Protein AF-C0ELZ6-F1 (afdb_monomer)

Foldseek 3Di:
DKAKAKDWAFVVNPLGQWIKIWIWIDDPNDIDTDDIDIQGQPDSVCSVVSVVVSVVVRVVVRVVVVVVVVVD

Sequence (72 aa):
MSICFYTITPQPEQNPVAYILRLFSDKDGYSKLINTRAFHVTNPQNPKATEETASLYGDLCVADFINQEENA

Organism: NCBI:txid546264

Solvent-accessible surface area (backbone atoms only — not comparable to full-atom values): 4135 Å² total; per-residue (Å²): 126,73,47,63,50,66,51,76,42,56,42,49,80,72,84,46,54,25,32,39,36,38,32,35,42,33,47,96,91,44,78,39,82,75,48,77,48,80,35,67,42,87,44,86,93,49,45,62,62,38,46,53,52,49,49,55,51,45,54,52,51,36,53,52,52,52,58,52,61,77,75,107

Mean predicted aligned error: 3.77 Å

Secondary structure (DSSP, 8-state):
--EEEEEEEEESSSS-SEEEEEEEEEETTEEEEEEEEEEE-S-TT-HHHHHHHHHHHHHHHHHHHHHHHHT-

Nearest PDB structures (foldseek):
  2j4r-assembly2_B  TM=7.821E-01  e=2.182E-01  Aquifex aeolicus
  4ckp-assembly1_B  TM=4.247E-01  e=2.033E+00  Leishmania major
  4ckp-assembly1_E  TM=4.268E-01  e=3.499E+00  Leishmania major
  8pel-assembly1_C  TM=4.037E-01  e=1.914E+00  Thermochaetoides thermophila DSM 1495
  1std-assembly1_A  TM=5.200E-01  e=6.023E+00  Pyricularia grisea

Radius of gyration: 13.82 Å; Cα contacts (8 Å, |Δi|>4): 111; chains: 1; bounding box: 29×21×42 Å

pLDDT: mean 92.75, std 8.45, range [58.16, 98.56]

Structure (mmCIF, N/CA/C/O backbone):
data_AF-C0ELZ6-F1
#
_entry.id   AF-C0ELZ6-F1
#
loop_
_atom_site.group_PDB
_atom_site.id
_atom_site.type_symbol
_atom_site.label_atom_id
_atom_site.label_alt_id
_atom_site.label_comp_id
_atom_site.label_asym_id
_atom_site.label_entity_id
_atom_site.label_seq_id
_atom_site.pdbx_PDB_ins_code
_atom_site.Cartn_x
_atom_site.Cartn_y
_atom_site.Cartn_z
_atom_site.occupancy
_atom_site.B_iso_or_equiv
_atom_site.auth_seq_id
_atom_site.auth_comp_id
_atom_site.auth_asym_id
_atom_site.auth_atom_id
_atom_site.pdbx_PDB_model_num
ATOM 1 N N . MET A 1 1 ? 15.157 -3.244 -17.244 1.00 66.19 1 MET A N 1
ATOM 2 C CA . MET A 1 1 ? 14.430 -3.995 -16.203 1.00 66.19 1 MET A CA 1
ATOM 3 C C . MET A 1 1 ? 13.685 -2.964 -15.386 1.00 66.19 1 MET A C 1
ATOM 5 O O . MET A 1 1 ? 14.346 -2.066 -14.874 1.00 66.19 1 MET A O 1
ATOM 9 N N . SER A 1 2 ? 12.355 -2.995 -15.391 1.00 78.50 2 SER A N 1
ATOM 10 C CA . SER A 1 2 ? 11.562 -2.099 -14.551 1.00 78.50 2 SER A CA 1
ATOM 11 C C . SER A 1 2 ? 11.370 -2.763 -13.189 1.00 78.50 2 SER A C 1
ATOM 13 O O . SER A 1 2 ? 11.194 -3.977 -13.11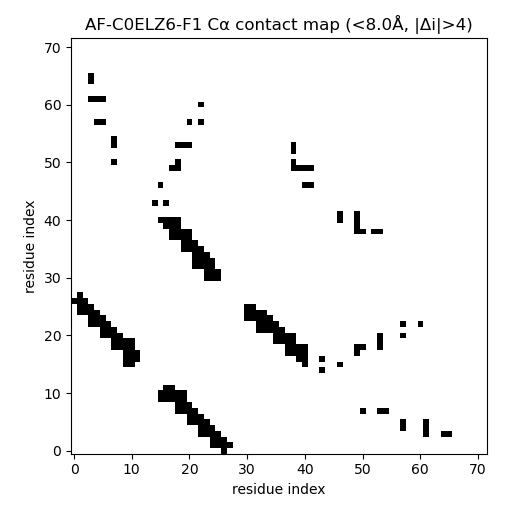8 1.00 78.50 2 SER A O 1
ATOM 15 N N . ILE A 1 3 ? 11.446 -2.000 -12.104 1.00 88.50 3 ILE A N 1
ATOM 16 C CA . ILE A 1 3 ? 11.134 -2.492 -10.756 1.00 88.50 3 ILE A CA 1
ATOM 17 C C . ILE A 1 3 ? 9.791 -1.891 -10.357 1.00 88.50 3 ILE A C 1
ATOM 19 O O . ILE A 1 3 ? 9.588 -0.689 -10.501 1.00 88.50 3 ILE A O 1
ATOM 23 N N . CYS A 1 4 ? 8.873 -2.708 -9.850 1.00 93.69 4 CYS A N 1
ATOM 24 C CA . CYS A 1 4 ? 7.621 -2.239 -9.265 1.00 93.69 4 CYS A CA 1
ATOM 25 C C . CYS A 1 4 ? 7.641 -2.512 -7.761 1.00 93.69 4 CYS A C 1
ATOM 27 O O . CYS A 1 4 ? 7.952 -3.624 -7.338 1.00 93.69 4 CYS A O 1
ATOM 29 N N . PHE A 1 5 ? 7.342 -1.500 -6.951 1.00 95.31 5 PHE A N 1
ATOM 30 C CA . PHE A 1 5 ? 7.308 -1.623 -5.493 1.00 95.31 5 PHE A CA 1
ATOM 31 C C . PHE A 1 5 ? 6.279 -0.673 -4.890 1.00 95.31 5 PHE A C 1
ATOM 33 O O . PHE A 1 5 ? 5.818 0.267 -5.539 1.00 95.31 5 PHE A O 1
ATOM 40 N N . TYR A 1 6 ? 5.921 -0.897 -3.629 1.00 97.88 6 TYR A N 1
ATOM 41 C CA . TYR A 1 6 ? 4.993 -0.033 -2.913 1.00 97.88 6 TYR A CA 1
ATOM 42 C C . TYR A 1 6 ? 5.533 0.382 -1.546 1.00 97.88 6 TYR A C 1
ATOM 44 O O . TYR A 1 6 ? 6.413 -0.255 -0.972 1.00 97.88 6 TYR A O 1
ATOM 52 N N . THR A 1 7 ? 4.978 1.469 -1.019 1.00 97.94 7 THR A N 1
ATOM 53 C CA . THR A 1 7 ? 5.152 1.887 0.372 1.00 97.94 7 THR A CA 1
ATOM 54 C C . THR A 1 7 ? 3.797 2.009 1.046 1.00 97.94 7 THR A C 1
ATOM 56 O O . THR A 1 7 ? 2.794 2.300 0.391 1.00 97.94 7 THR A O 1
ATOM 59 N N . ILE A 1 8 ? 3.767 1.793 2.360 1.00 98.38 8 ILE A N 1
ATOM 60 C CA . ILE A 1 8 ? 2.587 1.988 3.200 1.00 98.38 8 ILE A CA 1
ATOM 61 C C . ILE A 1 8 ? 2.965 2.968 4.299 1.00 98.38 8 ILE A C 1
ATOM 63 O O . ILE A 1 8 ? 3.965 2.782 4.987 1.00 98.38 8 ILE A O 1
ATOM 67 N N . THR A 1 9 ? 2.183 4.032 4.450 1.00 98.06 9 THR A N 1
ATOM 68 C CA . THR A 1 9 ? 2.397 5.034 5.498 1.00 98.06 9 THR A CA 1
ATOM 69 C C . THR A 1 9 ? 1.139 5.164 6.355 1.00 98.06 9 THR A C 1
ATOM 71 O O . THR A 1 9 ? 0.067 5.407 5.792 1.00 98.06 9 THR A O 1
ATOM 74 N N . PRO A 1 10 ? 1.228 5.031 7.689 1.00 97.62 10 PRO A N 1
ATOM 75 C CA . PRO A 1 10 ? 0.113 5.352 8.575 1.00 97.62 10 PRO A CA 1
ATOM 76 C C . PRO A 1 10 ? -0.222 6.850 8.507 1.00 97.62 10 PRO A C 1
ATOM 78 O O . PRO A 1 10 ? 0.674 7.693 8.446 1.00 97.62 10 PRO A O 1
ATOM 81 N N . GLN A 1 11 ? -1.511 7.190 8.525 1.00 96.62 11 GLN A N 1
ATOM 82 C CA . GLN A 1 11 ? -1.988 8.571 8.543 1.00 96.62 11 GLN A CA 1
ATOM 83 C C . GLN A 1 11 ? -3.100 8.743 9.595 1.00 96.62 11 GLN A C 1
ATOM 85 O O . GLN A 1 11 ? -4.199 8.211 9.407 1.00 96.62 11 GLN A O 1
ATOM 90 N N . PRO A 1 12 ? -2.867 9.513 10.676 1.00 95.38 12 PRO A N 1
ATOM 91 C CA . PRO A 1 12 ? -1.561 9.999 11.147 1.00 95.38 12 PRO A CA 1
ATOM 92 C C . PRO A 1 12 ? -0.643 8.853 11.616 1.00 95.38 12 PRO A C 1
ATOM 94 O O . PRO A 1 12 ? -1.079 7.714 11.741 1.00 95.38 12 PRO A O 1
ATOM 97 N N . GLU A 1 13 ? 0.628 9.159 11.890 1.00 93.38 13 GLU A N 1
ATOM 98 C CA . GLU A 1 13 ? 1.622 8.161 12.320 1.00 93.38 13 GLU A CA 1
ATOM 99 C C . GLU A 1 13 ? 1.258 7.491 13.657 1.00 93.38 13 GLU A C 1
ATOM 101 O O . GLU A 1 13 ? 1.434 6.287 13.827 1.00 93.38 13 GLU A O 1
ATOM 106 N N . GLN A 1 14 ? 0.688 8.258 14.590 1.00 92.50 14 GLN A N 1
ATOM 107 C CA . GLN A 1 14 ? 0.177 7.755 15.865 1.00 92.50 14 GLN A CA 1
ATOM 108 C C . GLN A 1 14 ? -1.345 7.661 15.825 1.00 92.50 14 GLN A C 1
ATOM 110 O O . GLN A 1 14 ? -2.004 8.649 15.517 1.00 92.50 14 GLN A O 1
ATOM 115 N N . ASN A 1 15 ? -1.900 6.510 16.215 1.00 91.88 15 ASN A N 1
ATOM 116 C CA . ASN A 1 15 ? -3.337 6.221 16.123 1.00 91.88 15 ASN A CA 1
ATOM 117 C C . ASN A 1 15 ? -3.868 6.427 14.689 1.00 91.88 15 ASN A C 1
ATOM 119 O O . ASN A 1 15 ? -4.700 7.310 14.457 1.00 91.88 15 ASN A O 1
ATOM 123 N N . PRO A 1 16 ? -3.362 5.649 13.712 1.00 96.06 16 PRO A N 1
ATOM 124 C CA . PRO A 1 16 ? -3.725 5.826 12.314 1.00 96.06 16 PRO A CA 1
ATOM 125 C C . PRO A 1 16 ? -5.229 5.666 12.106 1.00 96.06 16 PRO A C 1
ATOM 127 O O . PRO A 1 16 ? -5.845 4.715 12.587 1.00 96.06 16 PRO A O 1
ATOM 130 N N . VAL A 1 17 ? -5.808 6.582 11.330 1.00 96.94 17 VAL A N 1
ATOM 131 C CA . VAL A 1 17 ? -7.184 6.464 10.819 1.00 96.94 17 VAL A CA 1
ATOM 132 C C . VAL A 1 17 ? -7.202 5.849 9.422 1.00 96.94 17 VAL A C 1
ATOM 134 O O . VAL A 1 17 ? -8.242 5.397 8.944 1.00 96.94 17 VAL A O 1
ATOM 137 N N . ALA A 1 18 ? -6.044 5.811 8.764 1.00 97.94 18 ALA A N 1
ATOM 138 C CA . ALA A 1 18 ? -5.844 5.150 7.492 1.00 97.94 18 ALA A CA 1
ATOM 139 C C . ALA A 1 18 ? -4.390 4.706 7.311 1.00 97.94 18 ALA A C 1
ATOM 141 O O . ALA A 1 18 ? -3.474 5.269 7.909 1.00 97.94 18 ALA A O 1
ATOM 142 N N . TYR A 1 19 ? -4.190 3.758 6.405 1.00 98.38 19 TYR A N 1
ATOM 143 C CA . TYR A 1 19 ? -2.896 3.424 5.825 1.00 98.38 19 TYR A CA 1
ATOM 144 C C . TYR A 1 19 ? -2.902 3.824 4.351 1.00 98.38 19 TYR A C 1
ATOM 146 O O . TYR A 1 19 ? -3.782 3.424 3.586 1.00 98.38 19 TYR A O 1
ATOM 154 N N . ILE A 1 20 ? -1.947 4.661 3.956 1.00 98.44 20 ILE A N 1
ATOM 155 C CA . ILE A 1 20 ? -1.820 5.168 2.591 1.00 98.44 20 ILE A CA 1
ATOM 156 C C . ILE A 1 20 ? -0.799 4.315 1.856 1.00 98.44 20 ILE A C 1
ATOM 158 O O . ILE A 1 20 ? 0.394 4.383 2.151 1.00 98.44 20 ILE A O 1
ATOM 162 N N . LEU A 1 21 ? -1.272 3.540 0.888 1.00 98.56 21 LEU A N 1
ATOM 163 C CA . LEU A 1 21 ? -0.437 2.774 -0.020 1.00 98.56 21 LEU A CA 1
ATOM 164 C C . LEU A 1 21 ? -0.085 3.613 -1.248 1.00 98.56 21 LEU A C 1
ATOM 166 O O . LEU A 1 21 ? -0.966 4.211 -1.871 1.00 98.56 21 LEU A O 1
ATOM 170 N N . ARG A 1 22 ? 1.193 3.627 -1.624 1.00 98.38 22 ARG A N 1
ATOM 171 C CA . ARG A 1 22 ? 1.704 4.263 -2.845 1.00 98.38 22 ARG A CA 1
ATOM 172 C C . ARG A 1 22 ? 2.480 3.239 -3.659 1.00 98.38 22 ARG A C 1
ATOM 174 O O . ARG A 1 22 ? 3.381 2.614 -3.117 1.00 98.38 22 ARG A O 1
ATOM 181 N N . LEU A 1 23 ? 2.130 3.078 -4.931 1.00 97.56 23 LEU A N 1
ATOM 182 C CA . LEU A 1 23 ? 2.772 2.148 -5.864 1.00 97.56 23 LEU A CA 1
ATOM 183 C C . LEU A 1 23 ? 3.677 2.918 -6.826 1.00 97.56 23 LEU A C 1
ATOM 185 O O . LEU A 1 23 ? 3.242 3.923 -7.392 1.00 97.56 23 LEU A O 1
ATOM 189 N N . PHE A 1 24 ? 4.890 2.429 -7.048 1.00 96.50 24 PHE A N 1
ATOM 190 C CA . PHE A 1 24 ? 5.914 3.062 -7.870 1.00 96.50 24 PHE A CA 1
ATOM 191 C C . PHE A 1 24 ? 6.436 2.105 -8.942 1.00 96.50 24 PHE A C 1
ATOM 193 O O . PHE A 1 24 ? 6.558 0.907 -8.696 1.00 96.50 24 PHE A O 1
ATOM 200 N N . SER A 1 25 ? 6.777 2.651 -10.112 1.00 94.06 25 SER A N 1
ATOM 201 C CA . SER A 1 25 ? 7.611 1.981 -11.116 1.00 94.06 25 SER A CA 1
ATOM 202 C C . SER A 1 25 ? 8.936 2.719 -11.233 1.00 94.06 25 SER A C 1
ATOM 204 O O . SER A 1 25 ? 8.933 3.921 -11.522 1.00 94.06 25 SER A O 1
ATOM 206 N N . ASP A 1 26 ? 10.033 1.991 -11.101 1.00 92.81 26 ASP A N 1
ATOM 207 C CA . ASP A 1 26 ? 11.386 2.471 -11.338 1.00 92.81 26 ASP A CA 1
ATOM 208 C C . ASP A 1 26 ? 11.892 1.959 -12.675 1.00 92.81 26 ASP A C 1
ATOM 210 O O . ASP A 1 26 ? 12.030 0.753 -12.887 1.00 92.81 26 ASP A O 1
ATOM 214 N N . LYS A 1 27 ? 12.222 2.894 -13.564 1.00 89.56 27 LYS A N 1
ATOM 215 C CA . LYS A 1 27 ? 12.842 2.596 -14.852 1.00 89.56 27 LYS A CA 1
ATOM 216 C C . LYS A 1 27 ? 13.976 3.576 -15.109 1.00 89.56 27 LYS A C 1
ATOM 218 O O . LYS A 1 27 ? 13.789 4.785 -15.010 1.00 89.56 27 LYS A O 1
ATOM 223 N N . ASP A 1 28 ? 15.159 3.041 -15.405 1.00 88.44 28 ASP A N 1
ATOM 224 C CA . ASP A 1 28 ? 16.361 3.813 -15.753 1.00 88.44 28 ASP A CA 1
ATOM 225 C C . ASP A 1 28 ? 16.737 4.895 -14.715 1.00 88.44 28 ASP A C 1
ATOM 227 O O . ASP A 1 28 ? 17.177 5.988 -15.060 1.00 88.44 28 ASP A O 1
ATOM 231 N N . GLY A 1 29 ? 16.549 4.593 -13.423 1.00 84.19 29 GLY A N 1
ATOM 232 C CA . GLY A 1 29 ? 16.852 5.508 -12.314 1.00 84.19 29 GLY A CA 1
ATOM 233 C C . GLY A 1 29 ? 15.769 6.553 -12.022 1.00 84.19 29 GLY A C 1
ATOM 234 O O . GLY A 1 29 ? 15.965 7.396 -11.148 1.00 84.19 29 GLY A O 1
ATOM 235 N N . TYR A 1 30 ? 14.629 6.496 -12.715 1.00 88.31 30 TYR A N 1
ATOM 236 C CA . TYR A 1 30 ? 13.485 7.372 -12.479 1.00 88.31 30 TYR A CA 1
ATOM 237 C C . TYR A 1 30 ? 12.329 6.616 -11.829 1.00 88.31 30 TYR A C 1
ATOM 239 O O . TYR A 1 30 ? 11.751 5.710 -12.434 1.00 88.31 30 TYR A O 1
ATOM 247 N N . SER A 1 31 ? 11.957 7.056 -10.626 1.00 92.31 31 SER A N 1
ATOM 248 C CA . SER A 1 31 ? 10.784 6.571 -9.901 1.00 92.31 31 SER A CA 1
ATOM 249 C C . SER A 1 31 ? 9.536 7.356 -10.270 1.00 92.31 31 SER A C 1
ATOM 251 O O . SER A 1 31 ? 9.457 8.570 -10.065 1.00 92.31 31 SER A O 1
ATOM 253 N N . LYS A 1 32 ? 8.518 6.658 -10.771 1.00 94.50 32 LYS A N 1
ATOM 254 C CA . LYS A 1 32 ? 7.201 7.227 -11.070 1.00 94.50 32 LYS A CA 1
ATOM 255 C C . LYS A 1 32 ? 6.155 6.653 -10.124 1.00 94.50 32 LYS A C 1
ATOM 257 O O . LYS A 1 32 ? 5.980 5.443 -10.059 1.00 94.50 32 LYS A O 1
ATOM 262 N N . LEU A 1 33 ? 5.405 7.525 -9.452 1.00 95.94 33 LEU A N 1
ATOM 263 C CA . LEU A 1 33 ? 4.201 7.137 -8.715 1.00 95.94 33 LEU A CA 1
ATOM 264 C C . LEU A 1 33 ? 3.101 6.727 -9.708 1.00 95.94 33 LEU A C 1
ATOM 266 O O . LEU A 1 33 ? 2.679 7.531 -10.540 1.00 95.94 33 LEU A O 1
ATOM 270 N N . ILE A 1 34 ? 2.645 5.481 -9.619 1.00 94.06 34 ILE A N 1
ATOM 271 C CA . ILE A 1 34 ? 1.627 4.891 -10.498 1.00 94.06 34 ILE A CA 1
ATOM 272 C C . ILE A 1 34 ? 0.241 5.010 -9.869 1.00 94.06 34 ILE A C 1
ATOM 274 O O . ILE A 1 34 ? -0.726 5.354 -10.5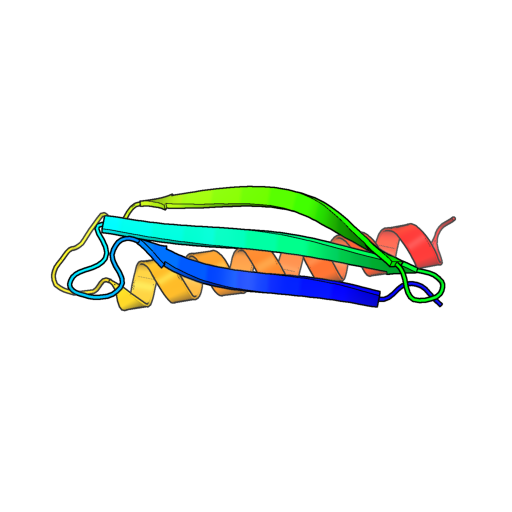44 1.00 94.06 34 ILE A O 1
ATOM 278 N N . ASN A 1 35 ? 0.139 4.699 -8.576 1.00 94.56 35 ASN A N 1
ATOM 279 C CA . ASN A 1 35 ? -1.136 4.625 -7.876 1.00 94.56 35 ASN A CA 1
ATOM 280 C C . ASN A 1 35 ? -0.987 5.074 -6.422 1.00 94.56 35 ASN A C 1
ATOM 282 O O . ASN A 1 35 ? 0.062 4.900 -5.802 1.00 94.56 35 ASN A O 1
ATOM 286 N N . THR A 1 36 ? -2.052 5.640 -5.865 1.00 97.88 36 THR A N 1
ATOM 287 C CA . THR A 1 36 ? -2.178 5.931 -4.437 1.00 97.88 36 THR A CA 1
ATOM 288 C C . THR A 1 36 ? -3.550 5.487 -3.964 1.00 97.88 36 THR A C 1
ATOM 290 O O . THR A 1 36 ? -4.563 5.844 -4.565 1.00 97.88 36 THR A O 1
ATOM 293 N N . ARG A 1 37 ? -3.593 4.723 -2.872 1.00 98.12 37 ARG A N 1
ATOM 294 C CA . ARG A 1 37 ? -4.833 4.195 -2.304 1.00 98.12 37 ARG A CA 1
ATOM 295 C C . ARG A 1 37 ? -4.829 4.314 -0.787 1.00 98.12 37 ARG A C 1
ATOM 297 O O . ARG A 1 37 ? -3.850 3.966 -0.138 1.00 98.12 37 ARG A O 1
ATOM 304 N N . ALA A 1 38 ? -5.939 4.782 -0.228 1.00 98.12 38 ALA A N 1
ATOM 305 C CA . ALA A 1 38 ? -6.147 4.831 1.212 1.00 98.12 38 ALA A CA 1
ATOM 306 C C . ALA A 1 38 ? -6.929 3.601 1.693 1.00 98.12 38 ALA A C 1
ATOM 308 O O . ALA A 1 38 ? -7.936 3.222 1.090 1.00 98.12 38 ALA A O 1
ATOM 309 N N . PHE A 1 39 ? -6.482 3.020 2.801 1.00 98.19 39 PHE A N 1
ATOM 310 C CA . PHE A 1 39 ? -7.155 1.948 3.527 1.00 98.19 39 PHE A CA 1
ATOM 311 C C . PHE A 1 39 ? -7.571 2.486 4.891 1.00 98.19 39 PHE A C 1
ATOM 313 O O . PHE A 1 39 ? -6.727 2.675 5.762 1.00 98.19 39 PHE A O 1
ATOM 320 N N . HIS A 1 40 ? -8.857 2.792 5.062 1.00 98.06 40 HIS A N 1
ATOM 321 C CA . HIS A 1 40 ? -9.368 3.345 6.316 1.00 98.06 40 HIS A CA 1
ATOM 322 C C . HIS A 1 40 ? -9.416 2.276 7.409 1.00 98.06 40 HIS A C 1
ATOM 324 O O . HIS A 1 40 ? -9.897 1.167 7.174 1.00 98.06 40 HIS A O 1
ATOM 330 N N . VAL A 1 41 ? -8.959 2.630 8.610 1.00 97.56 41 VAL A N 1
ATOM 331 C CA . VAL 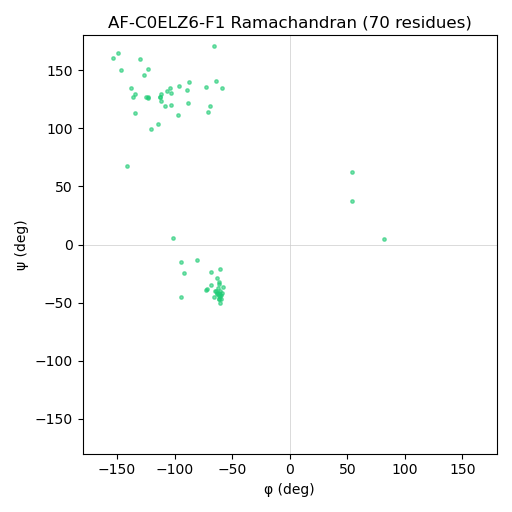A 1 41 ? -9.048 1.760 9.784 1.00 97.56 41 VAL A CA 1
ATOM 332 C C . VAL A 1 41 ? -10.509 1.672 10.211 1.00 97.56 41 VAL A C 1
ATOM 334 O O . VAL A 1 41 ? -11.107 2.655 10.642 1.00 97.56 41 VAL A O 1
ATOM 337 N N . THR A 1 42 ? -11.094 0.483 10.086 1.00 94.62 42 THR A N 1
ATOM 338 C CA . THR A 1 42 ? -12.488 0.215 10.481 1.00 94.62 42 THR A CA 1
ATOM 339 C C . THR A 1 42 ? -12.605 -0.293 11.914 1.00 94.62 42 THR A C 1
ATOM 341 O O . THR A 1 42 ? -13.643 -0.117 12.547 1.00 94.62 42 THR A O 1
ATOM 344 N N . ASN A 1 43 ? -11.534 -0.892 12.445 1.00 93.25 43 ASN A N 1
ATOM 345 C CA . ASN A 1 43 ? -11.433 -1.331 13.830 1.00 93.25 43 ASN A CA 1
ATOM 346 C C . ASN A 1 43 ? -10.250 -0.631 14.521 1.00 93.25 43 ASN A C 1
ATOM 348 O O . ASN A 1 43 ? -9.114 -1.094 14.392 1.00 93.25 43 ASN A O 1
ATOM 352 N N . PRO A 1 44 ? -10.496 0.440 15.295 1.00 89.69 44 PRO A N 1
ATOM 353 C CA . PRO A 1 44 ? -9.443 1.165 16.007 1.00 89.69 44 PRO A CA 1
ATOM 354 C C . PRO A 1 44 ? -8.655 0.322 17.022 1.00 89.69 44 PRO A C 1
ATOM 356 O O . PRO A 1 44 ? -7.536 0.687 17.361 1.00 89.69 44 PRO A O 1
ATOM 359 N N . GLN A 1 45 ? -9.205 -0.804 17.498 1.00 92.88 45 GLN A N 1
ATOM 360 C CA . GLN A 1 45 ? -8.504 -1.726 18.406 1.00 92.88 45 GLN A CA 1
ATOM 361 C C . GLN A 1 45 ? -7.545 -2.672 17.670 1.00 92.88 45 GLN A C 1
ATOM 363 O O . GLN A 1 45 ? -6.724 -3.336 18.297 1.00 92.88 45 GLN A O 1
ATOM 368 N N . ASN A 1 46 ? -7.654 -2.760 16.342 1.00 92.50 46 ASN A N 1
ATOM 369 C CA . ASN A 1 46 ? -6.779 -3.576 15.509 1.00 92.50 46 ASN A CA 1
ATOM 370 C C . ASN A 1 46 ? -6.449 -2.864 14.181 1.00 92.50 46 ASN A C 1
ATOM 372 O O . ASN A 1 46 ? -6.862 -3.319 13.109 1.00 92.50 46 ASN A O 1
ATOM 376 N N . PRO A 1 47 ? -5.697 -1.749 14.225 1.00 93.56 47 PRO A N 1
ATOM 377 C CA . PRO A 1 47 ? -5.270 -1.040 13.019 1.00 93.56 47 PRO A CA 1
ATOM 378 C C . PRO A 1 47 ? -4.360 -1.906 12.136 1.00 93.56 47 PRO A C 1
ATOM 380 O O . PRO A 1 47 ? -4.404 -1.790 10.913 1.00 93.56 47 PRO A O 1
ATOM 383 N N . LYS A 1 48 ? -3.616 -2.843 12.738 1.00 95.06 48 LYS A N 1
ATOM 384 C CA . LYS A 1 48 ? -2.704 -3.752 12.036 1.00 95.06 48 LYS A CA 1
ATOM 385 C C . LYS A 1 48 ? -3.403 -4.591 10.962 1.00 95.06 48 LYS A C 1
ATOM 387 O O . LYS A 1 48 ? -2.853 -4.767 9.885 1.00 95.06 48 LYS A O 1
ATOM 392 N N . ALA A 1 49 ?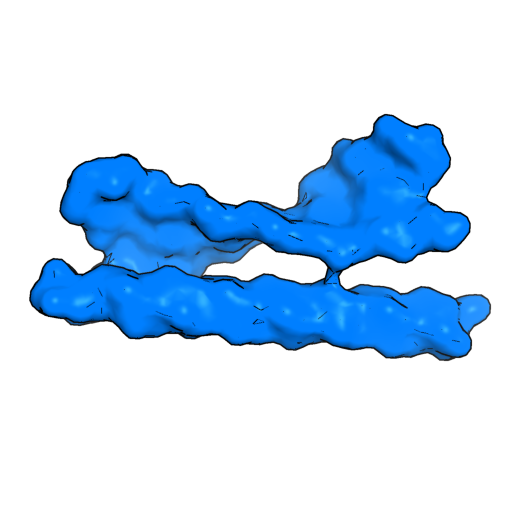 -4.644 -5.026 11.186 1.00 96.81 49 ALA A N 1
ATOM 393 C CA . ALA A 1 49 ? -5.404 -5.741 10.154 1.00 96.81 49 ALA A CA 1
ATOM 394 C C . ALA A 1 49 ? -5.638 -4.893 8.884 1.00 96.81 49 ALA A C 1
ATOM 396 O O . ALA A 1 49 ? -5.688 -5.414 7.768 1.00 96.81 49 ALA A O 1
ATOM 397 N N . THR A 1 50 ? -5.767 -3.571 9.039 1.00 97.88 50 THR A N 1
ATOM 398 C CA . THR A 1 50 ? -5.901 -2.644 7.902 1.00 97.88 50 THR A CA 1
ATOM 399 C C . THR A 1 50 ? -4.569 -2.483 7.169 1.00 97.88 50 THR A C 1
ATOM 401 O O . THR A 1 50 ? -4.549 -2.470 5.940 1.00 97.88 50 THR A O 1
ATOM 404 N N . GLU A 1 51 ? -3.457 -2.419 7.904 1.00 97.62 51 GLU A N 1
ATOM 405 C CA . GLU A 1 51 ? -2.101 -2.410 7.343 1.00 97.62 51 GLU A CA 1
ATOM 406 C C . GLU A 1 51 ? -1.798 -3.686 6.547 1.00 97.62 51 GLU A C 1
ATOM 408 O O . GLU A 1 51 ? -1.349 -3.606 5.408 1.00 97.62 51 GLU A O 1
ATOM 413 N N . GLU A 1 52 ? -2.117 -4.858 7.102 1.00 98.12 52 GLU A N 1
ATOM 414 C CA . GLU A 1 52 ? -1.953 -6.160 6.440 1.00 98.12 52 GLU A CA 1
ATOM 415 C C . GLU A 1 52 ? -2.781 -6.240 5.150 1.00 98.12 52 GLU A C 1
ATOM 417 O O . GLU A 1 52 ? -2.298 -6.714 4.122 1.00 98.12 52 GLU A O 1
ATOM 422 N N . THR A 1 53 ? -4.003 -5.699 5.168 1.00 98.12 53 THR A N 1
ATOM 423 C CA . THR A 1 53 ? -4.849 -5.595 3.968 1.00 98.12 53 THR A CA 1
ATOM 424 C C . THR A 1 53 ? -4.217 -4.691 2.907 1.00 98.12 53 THR A C 1
ATOM 426 O O . THR A 1 53 ? -4.232 -5.025 1.721 1.00 98.12 53 THR A O 1
ATOM 429 N N . ALA A 1 54 ? -3.649 -3.552 3.316 1.00 98.19 54 ALA A N 1
ATOM 430 C CA . ALA A 1 54 ? -2.924 -2.669 2.410 1.00 98.19 54 ALA A CA 1
ATOM 431 C C . ALA A 1 54 ? -1.682 -3.371 1.832 1.00 98.19 54 ALA A C 1
ATOM 433 O O . ALA A 1 54 ? -1.452 -3.287 0.629 1.00 98.19 54 ALA A O 1
ATOM 434 N N . SER A 1 55 ? -0.933 -4.117 2.649 1.00 98.38 55 SER A N 1
ATOM 435 C CA . SER A 1 55 ? 0.245 -4.887 2.221 1.00 98.38 55 SER A CA 1
ATOM 436 C C . SER A 1 55 ? -0.115 -5.934 1.176 1.00 98.38 55 SER A C 1
ATOM 438 O O . SER A 1 55 ? 0.458 -5.927 0.091 1.00 98.38 55 SER A O 1
ATOM 440 N N . LEU A 1 56 ? -1.141 -6.748 1.438 1.00 98.44 56 LEU A N 1
ATOM 441 C CA . LEU A 1 56 ? -1.613 -7.753 0.486 1.00 98.44 56 LEU A CA 1
ATOM 442 C C . LEU A 1 56 ? -2.040 -7.120 -0.845 1.00 98.44 56 LEU A C 1
ATOM 444 O O . LEU A 1 56 ? -1.736 -7.645 -1.913 1.00 98.44 56 LEU A O 1
ATOM 448 N N . TYR A 1 57 ? -2.734 -5.980 -0.798 1.00 98.12 57 TYR A N 1
ATOM 449 C CA . TYR A 1 57 ? -3.083 -5.246 -2.013 1.00 98.12 57 TYR A CA 1
ATOM 450 C C . TYR A 1 57 ? -1.838 -4.791 -2.786 1.00 98.12 57 TYR A C 1
ATOM 452 O O . TYR A 1 57 ? -1.803 -4.913 -4.009 1.00 98.12 57 TYR A O 1
ATOM 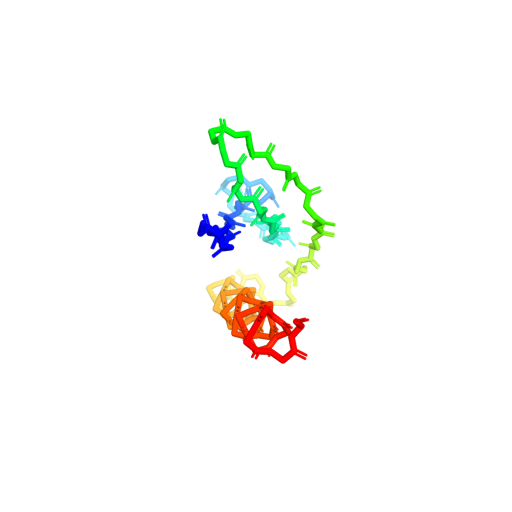460 N N . GLY A 1 58 ? -0.820 -4.285 -2.087 1.00 97.94 58 GLY A N 1
ATOM 461 C CA . GLY A 1 58 ? 0.459 -3.905 -2.684 1.00 97.94 58 GLY A CA 1
ATOM 462 C C . GLY A 1 5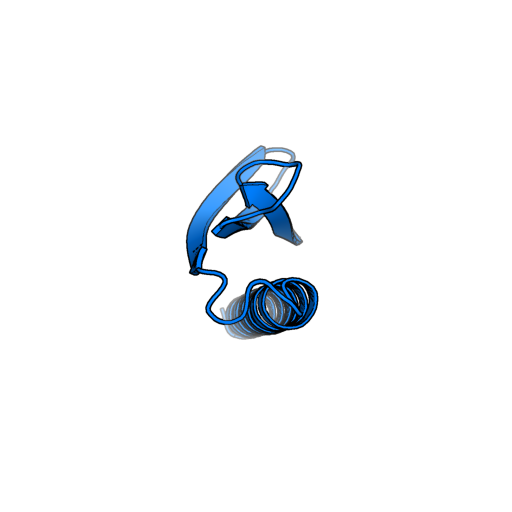8 ? 1.159 -5.071 -3.374 1.00 97.94 58 GLY A C 1
ATOM 463 O O . GLY A 1 58 ? 1.558 -4.934 -4.531 1.00 97.94 58 GLY A O 1
ATOM 464 N N . ASP A 1 59 ? 1.238 -6.222 -2.705 1.00 97.88 59 ASP A N 1
ATOM 465 C CA . ASP A 1 59 ? 1.849 -7.440 -3.249 1.00 97.88 59 ASP A CA 1
ATOM 466 C C . ASP A 1 59 ? 1.137 -7.897 -4.528 1.00 97.88 59 ASP A C 1
ATOM 468 O O . ASP A 1 59 ? 1.784 -8.200 -5.532 1.00 97.88 59 ASP A O 1
ATOM 472 N N . LEU A 1 60 ? -0.200 -7.874 -4.528 1.00 97.38 60 LEU A N 1
ATOM 473 C CA . LEU A 1 60 ? -1.005 -8.210 -5.704 1.00 97.38 60 LEU A CA 1
ATOM 474 C C . LEU A 1 60 ? -0.786 -7.225 -6.860 1.00 97.38 60 LEU A C 1
ATOM 476 O O . LEU A 1 60 ? -0.697 -7.654 -8.007 1.00 97.38 60 LEU A O 1
ATOM 480 N N . CYS A 1 61 ? -0.661 -5.923 -6.583 1.00 96.06 61 CYS A N 1
ATOM 481 C CA . CYS A 1 61 ? -0.348 -4.931 -7.616 1.00 96.06 61 CYS A CA 1
ATOM 482 C C . CYS A 1 61 ? 1.042 -5.137 -8.230 1.00 96.06 61 CYS A C 1
ATOM 484 O O . CYS A 1 61 ? 1.198 -4.982 -9.440 1.00 96.06 61 CYS A O 1
ATOM 486 N N . VAL A 1 62 ? 2.050 -5.472 -7.421 1.00 94.81 62 VAL A N 1
ATOM 487 C CA . VAL A 1 62 ? 3.404 -5.759 -7.921 1.00 94.81 62 VAL A CA 1
ATOM 488 C C . VAL A 1 62 ? 3.402 -7.024 -8.776 1.00 94.81 62 VAL A C 1
ATOM 490 O O . V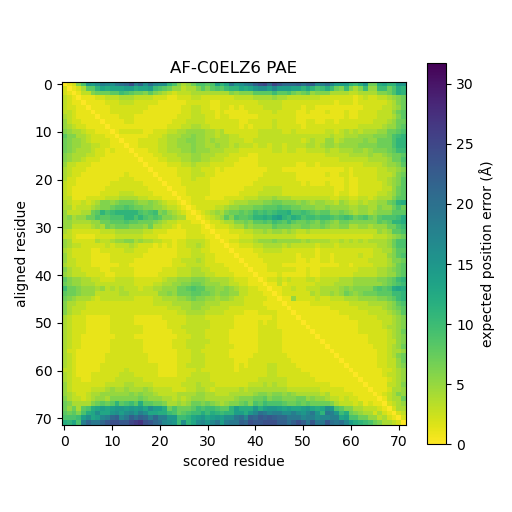AL A 1 62 ? 3.964 -7.014 -9.869 1.00 94.81 62 VAL A O 1
ATOM 493 N N . ALA A 1 63 ? 2.732 -8.087 -8.324 1.00 94.62 63 ALA A N 1
ATOM 494 C CA . ALA A 1 63 ? 2.611 -9.329 -9.084 1.00 94.62 63 ALA A CA 1
ATOM 495 C C . ALA A 1 63 ? 1.910 -9.114 -10.436 1.00 94.62 63 ALA A C 1
ATOM 497 O O . ALA A 1 63 ? 2.387 -9.597 -11.459 1.00 94.62 63 ALA A O 1
ATOM 498 N N . ASP A 1 64 ? 0.812 -8.352 -10.457 1.00 93.31 64 ASP A N 1
ATOM 499 C CA . ASP A 1 64 ? 0.103 -8.003 -11.694 1.00 93.31 64 ASP A CA 1
ATOM 500 C C . ASP A 1 64 ? 0.990 -7.197 -12.656 1.00 93.31 64 ASP A C 1
ATOM 502 O O . ASP A 1 64 ? 1.043 -7.496 -13.847 1.00 93.31 64 ASP A O 1
ATOM 506 N N . PHE A 1 65 ? 1.768 -6.239 -12.141 1.00 90.12 65 PHE A N 1
ATOM 507 C CA . PHE A 1 65 ? 2.711 -5.471 -12.956 1.00 90.12 65 PHE A CA 1
ATOM 508 C C . PHE A 1 65 ? 3.782 -6.361 -13.608 1.00 90.12 65 PHE A C 1
ATOM 510 O O . PHE A 1 65 ? 4.058 -6.214 -14.796 1.00 90.12 65 PHE A O 1
ATOM 517 N N . ILE A 1 66 ? 4.364 -7.298 -12.851 1.00 87.38 66 ILE A N 1
ATOM 518 C CA . ILE A 1 66 ? 5.368 -8.243 -13.371 1.00 87.38 66 ILE A CA 1
ATOM 519 C C . ILE A 1 66 ? 4.758 -9.113 -14.474 1.00 87.38 66 ILE A C 1
ATOM 521 O O . ILE A 1 66 ? 5.333 -9.226 -15.554 1.00 87.38 66 ILE A O 1
ATOM 525 N N . ASN A 1 67 ? 3.562 -9.659 -14.240 1.00 88.44 67 ASN A N 1
ATOM 526 C CA . ASN A 1 67 ? 2.868 -10.480 -15.232 1.00 88.44 67 ASN A CA 1
ATOM 527 C C . ASN A 1 67 ? 2.560 -9.699 -16.520 1.00 88.44 67 ASN A C 1
ATOM 529 O O . ASN A 1 67 ? 2.565 -10.274 -17.605 1.00 88.44 67 ASN A O 1
ATOM 533 N N . GLN A 1 68 ? 2.274 -8.400 -16.426 1.00 85.38 68 GLN A N 1
ATOM 534 C CA . GLN A 1 68 ? 2.040 -7.560 -17.601 1.00 85.38 68 GLN A CA 1
ATOM 535 C C . GLN A 1 68 ? 3.327 -7.283 -18.386 1.00 85.38 68 GLN A C 1
ATOM 537 O O . GLN A 1 68 ? 3.274 -7.298 -19.612 1.00 85.38 68 GLN A O 1
ATOM 542 N N . GLU A 1 69 ? 4.473 -7.075 -17.723 1.00 75.88 69 GLU A N 1
ATOM 543 C CA . GLU A 1 69 ? 5.761 -6.923 -18.421 1.00 75.88 69 GLU A CA 1
ATOM 544 C C . GLU A 1 69 ? 6.229 -8.222 -19.094 1.00 75.88 69 GLU A C 1
ATOM 546 O O . GLU A 1 69 ? 6.815 -8.154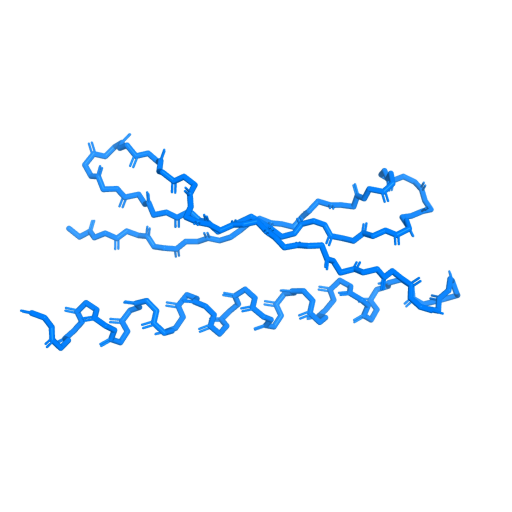 -20.169 1.00 75.88 69 GLU A O 1
ATOM 551 N N . GLU A 1 70 ? 5.964 -9.398 -18.518 1.00 68.50 70 GLU A N 1
ATOM 552 C CA . GLU A 1 70 ? 6.339 -10.682 -19.140 1.00 68.50 70 GLU A CA 1
ATOM 553 C C . GLU A 1 70 ? 5.540 -11.003 -20.416 1.00 68.50 70 GLU A C 1
ATOM 555 O O . GLU A 1 70 ? 6.005 -11.768 -21.260 1.00 68.50 70 GLU A O 1
ATOM 560 N N . ASN A 1 71 ? 4.346 -10.423 -20.564 1.00 61.41 71 ASN A N 1
ATOM 561 C CA . ASN A 1 71 ? 3.452 -10.647 -21.703 1.00 61.41 71 ASN A CA 1
ATOM 562 C C . ASN A 1 71 ? 3.474 -9.506 -22.747 1.00 61.41 71 ASN A C 1
ATOM 564 O O . ASN A 1 71 ? 2.657 -9.533 -23.673 1.00 61.41 71 ASN A O 1
ATOM 568 N N . ALA A 1 72 ? 4.353 -8.509 -22.593 1.0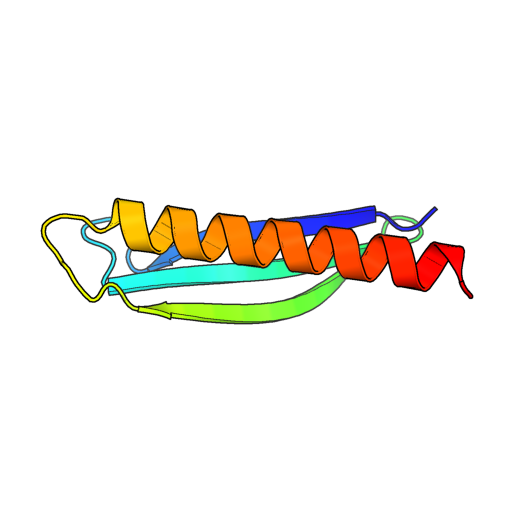0 58.16 72 ALA A N 1
ATOM 569 C CA . ALA A 1 72 ? 4.463 -7.321 -23.453 1.00 58.16 72 ALA A CA 1
ATOM 570 C C . ALA A 1 72 ? 5.672 -7.385 -24.400 1.00 58.16 72 ALA A C 1
ATOM 572 O O . ALA A 1 72 ? 5.525 -6.906 -25.550 1.00 58.16 72 ALA A O 1
#